Protein AF-A0A450VX77-F1 (afdb_monomer_lite)

Radius of gyration: 30.45 Å; chains: 1; bounding box: 76×49×73 Å

Secondary structure (DSSP, 8-state):
----------------------HHHHHHHHHHHHHHH---SS-HHHHHHHHHHHHTT--HHHHHHHHHHHH-----HHHHHHHHHHHHHTT---TTT-S--S-----PPPPP-S-PPTTPPPGGGS-HHHHTT---

Sequence (136 aa):
MILFALRFCLSNNYHSVALGYRPRQAHRLAIARRQDKARPRINGSVWREVQALLGQEWSPEQVSGRLKMEQGVRISHEWIYQSIHADKHSGGDPRRSLRCRKERGKRYGSHDRRGIIPERVSMDERPAIVNAKRRF

pLDDT: mean 78.7, std 16.2, range [33.75, 94.81]

Foldseek 3Di:
DDDDDDDDDPPDPPDDDDPDDDPVVVVVVVVVVVVVPDDPPDDVVLVVVLVVCVVVQAALVVSQVVCCVPPVDHDDSVVVVVVLVVCVVVVHDSQRNDPPNDDDDDDDDDPDPPDDDPPDDDPVNDDVCVVVVVDD

Organism: NCBI:txid2126337

InterPro domains:
  IPR051917 Transposase/Integrase Enzymes [PTHR10948] (21-135)

Structure (mmCIF, N/CA/C/O backbone):
data_AF-A0A450VX77-F1
#
_entry.id   AF-A0A450VX77-F1
#
loop_
_atom_site.group_PDB
_atom_site.id
_atom_site.type_symbol
_atom_site.label_atom_id
_atom_site.label_alt_id
_atom_site.label_comp_id
_atom_site.label_asym_id
_atom_site.label_entity_id
_atom_site.label_seq_id
_atom_site.pdbx_PDB_ins_code
_atom_site.Cartn_x
_atom_site.Cartn_y
_atom_site.Cartn_z
_atom_site.occupancy
_atom_site.B_iso_or_equiv
_atom_site.auth_seq_id
_atom_site.auth_comp_id
_atom_site.auth_asym_id
_atom_site.auth_atom_id
_atom_site.pdbx_PDB_model_num
ATOM 1 N N . MET A 1 1 ? -32.094 -6.090 19.868 1.00 36.03 1 MET A N 1
ATOM 2 C CA . MET A 1 1 ? -33.219 -5.915 18.925 1.00 36.03 1 MET A CA 1
ATOM 3 C C . MET A 1 1 ? -32.688 -6.056 17.507 1.00 36.03 1 MET A C 1
ATOM 5 O O . MET A 1 1 ? -32.166 -5.106 16.944 1.00 36.03 1 MET A O 1
ATOM 9 N N . ILE A 1 2 ? -32.704 -7.289 17.001 1.00 39.75 2 ILE A N 1
ATOM 10 C CA . ILE A 1 2 ? -32.170 -7.684 15.694 1.00 39.75 2 ILE A CA 1
ATOM 11 C C . ILE A 1 2 ? -33.368 -7.816 14.757 1.00 39.75 2 ILE A C 1
ATOM 13 O O . ILE A 1 2 ? -34.161 -8.731 14.929 1.00 39.75 2 ILE A O 1
ATOM 17 N N . LEU A 1 3 ? -33.500 -6.909 13.793 1.00 33.75 3 LEU A N 1
ATOM 18 C CA . LEU A 1 3 ? -34.432 -7.028 12.670 1.00 33.75 3 LEU A CA 1
ATOM 19 C C . LEU A 1 3 ? -33.736 -6.451 11.435 1.00 33.75 3 LEU A C 1
ATOM 21 O O . LEU A 1 3 ? -33.907 -5.295 11.067 1.00 33.75 3 LEU A O 1
ATOM 25 N N . PHE A 1 4 ? -32.883 -7.276 10.833 1.00 40.03 4 PHE A N 1
ATOM 26 C CA . PHE A 1 4 ? -32.358 -7.065 9.490 1.00 40.03 4 PHE A CA 1
ATOM 27 C C . PHE A 1 4 ? -32.992 -8.140 8.610 1.00 40.03 4 PHE A C 1
ATOM 29 O O . PHE A 1 4 ? -32.535 -9.280 8.583 1.00 40.03 4 PHE A O 1
ATOM 36 N N . ALA A 1 5 ? -34.091 -7.798 7.943 1.00 43.16 5 ALA A N 1
ATOM 37 C CA . ALA A 1 5 ? -34.696 -8.657 6.939 1.00 43.16 5 ALA A CA 1
ATOM 38 C C . ALA A 1 5 ? -35.357 -7.814 5.842 1.00 43.16 5 ALA A C 1
ATOM 40 O O . ALA A 1 5 ? -36.383 -7.177 6.047 1.00 43.16 5 ALA A O 1
ATOM 41 N N . LEU A 1 6 ? -34.734 -7.893 4.665 1.00 42.84 6 LEU A N 1
ATOM 42 C CA . LEU A 1 6 ? -35.397 -8.067 3.375 1.00 42.84 6 LEU A CA 1
ATOM 43 C C . LEU A 1 6 ? -36.340 -6.950 2.913 1.00 42.84 6 LEU A C 1
ATOM 45 O O . LEU A 1 6 ? -37.556 -7.030 3.061 1.00 42.84 6 LEU A O 1
ATOM 49 N N . ARG A 1 7 ? -35.787 -6.006 2.145 1.00 41.22 7 ARG A N 1
ATOM 50 C CA . ARG A 1 7 ? -36.515 -5.446 0.999 1.00 41.22 7 ARG A CA 1
ATOM 51 C C . ARG A 1 7 ? -35.558 -4.842 -0.026 1.00 41.22 7 ARG A C 1
ATOM 53 O O . ARG A 1 7 ? -35.308 -3.646 -0.039 1.00 41.22 7 ARG A O 1
ATOM 60 N N . PHE A 1 8 ? -35.050 -5.678 -0.928 1.00 36.56 8 PHE A N 1
ATOM 61 C CA . PHE A 1 8 ? -34.806 -5.199 -2.284 1.00 36.56 8 PHE A CA 1
ATOM 62 C C . PHE A 1 8 ? -35.604 -6.080 -3.234 1.00 36.56 8 PHE A C 1
ATOM 64 O O . PHE A 1 8 ? -35.367 -7.279 -3.365 1.00 36.56 8 PHE A O 1
ATOM 71 N N . CYS A 1 9 ? -36.652 -5.460 -3.762 1.00 37.47 9 CYS A N 1
ATOM 72 C CA . CYS A 1 9 ? -37.692 -6.051 -4.575 1.00 37.47 9 CYS A CA 1
ATOM 73 C C . CYS A 1 9 ? -37.079 -6.686 -5.829 1.00 37.47 9 CYS A C 1
ATOM 75 O O . CYS A 1 9 ? -36.437 -6.014 -6.636 1.00 37.47 9 CYS A O 1
ATOM 77 N N . LEU A 1 10 ? -37.288 -7.991 -5.977 1.00 38.62 10 LEU A N 1
ATOM 78 C CA . LEU A 1 10 ? -37.159 -8.705 -7.236 1.00 38.62 10 LEU A CA 1
ATOM 79 C C . LEU A 1 10 ? -38.226 -8.160 -8.196 1.00 38.62 10 LEU A C 1
ATOM 81 O O . LEU A 1 10 ? -39.379 -8.582 -8.144 1.00 38.62 10 LEU A O 1
ATOM 85 N N . SER A 1 11 ? -37.849 -7.255 -9.102 1.00 42.62 11 SER A N 1
ATOM 86 C CA . SER A 1 11 ? -38.591 -7.122 -10.357 1.00 42.62 11 SER A CA 1
ATOM 87 C C . SER A 1 11 ? -38.319 -8.374 -11.180 1.00 42.62 11 SER A C 1
ATOM 89 O O . SER A 1 11 ? -37.278 -8.515 -11.823 1.00 42.62 11 SER A O 1
ATOM 91 N N . ASN A 1 12 ? -39.265 -9.303 -11.083 1.00 44.50 12 ASN A N 1
ATOM 92 C CA . ASN A 1 12 ? -39.397 -10.492 -11.905 1.00 44.50 12 ASN A CA 1
ATOM 93 C C . ASN A 1 12 ? -39.292 -10.128 -13.393 1.00 44.50 12 ASN A C 1
ATOM 95 O O . ASN A 1 12 ? -40.238 -9.616 -13.983 1.00 44.50 12 ASN A O 1
ATOM 99 N N . ASN A 1 13 ? -38.145 -10.419 -14.003 1.00 46.94 13 ASN A N 1
ATOM 100 C CA . ASN A 1 13 ? -38.003 -10.483 -15.453 1.00 46.94 13 ASN A CA 1
ATOM 101 C C . ASN A 1 13 ? -38.051 -11.963 -15.854 1.00 46.94 13 ASN A C 1
ATOM 103 O O . ASN A 1 13 ? -37.025 -12.609 -16.056 1.00 46.94 13 ASN A O 1
ATOM 107 N N . TYR A 1 14 ? -39.261 -12.519 -15.887 1.00 45.50 14 TYR A N 1
ATOM 108 C CA . TYR A 1 14 ? -39.523 -13.806 -16.523 1.00 45.50 14 TYR A CA 1
ATOM 109 C C . TYR A 1 14 ? -39.816 -13.565 -18.005 1.00 45.50 14 TYR A C 1
ATOM 111 O O . TYR A 1 14 ? -40.975 -13.462 -18.393 1.00 45.50 14 TYR A O 1
ATOM 119 N N . HIS A 1 15 ? -38.775 -13.492 -18.839 1.00 45.53 15 HIS A N 1
ATOM 120 C CA . HIS A 1 15 ? -38.882 -13.962 -20.220 1.00 45.53 15 HIS A CA 1
ATOM 121 C C . HIS A 1 15 ? -37.521 -14.224 -20.877 1.00 45.53 15 HIS A C 1
ATOM 123 O O . HIS A 1 15 ? -36.551 -13.511 -20.649 1.00 45.53 15 HIS A O 1
ATOM 129 N N . SER A 1 16 ? -37.534 -15.249 -21.728 1.00 42.59 16 SER A N 1
ATOM 130 C CA . SER A 1 16 ? -36.507 -15.752 -22.645 1.00 42.59 16 SER A CA 1
ATOM 131 C C . SER A 1 16 ? -35.360 -16.601 -22.063 1.00 42.59 16 SER A C 1
ATOM 133 O O . SER A 1 16 ? -34.303 -16.099 -21.688 1.00 42.59 16 SER A O 1
ATOM 135 N N . VAL A 1 17 ? -35.602 -17.920 -22.040 1.00 48.06 17 VAL A N 1
ATOM 136 C CA . VAL A 1 17 ? -34.717 -18.995 -22.542 1.00 48.06 17 VAL A CA 1
ATOM 137 C C . VAL A 1 17 ? -33.202 -18.729 -22.566 1.00 48.06 17 VAL A C 1
ATOM 139 O O . VAL A 1 17 ? -32.712 -17.909 -23.331 1.00 48.06 17 VAL A O 1
ATOM 142 N N . ALA A 1 18 ? -32.478 -19.526 -21.772 1.00 54.41 18 ALA A N 1
ATOM 143 C CA . ALA A 1 18 ? -31.102 -20.008 -21.955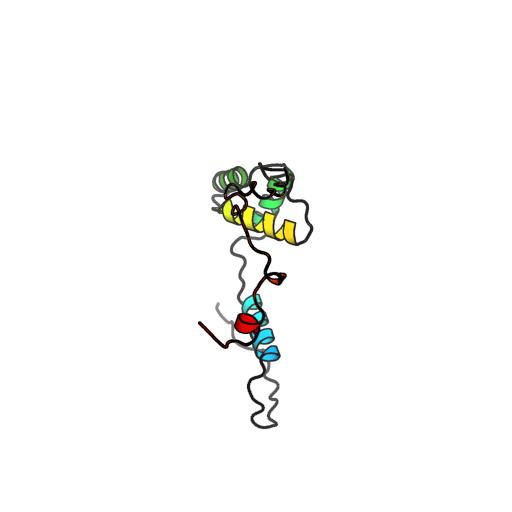 1.00 54.41 18 ALA A CA 1
ATOM 144 C C . ALA A 1 18 ? -30.230 -19.314 -23.027 1.00 54.41 18 ALA A C 1
ATOM 146 O O . ALA A 1 18 ? -29.815 -19.923 -24.009 1.00 54.41 18 ALA A O 1
ATOM 147 N N . LEU A 1 19 ? -29.861 -18.056 -22.799 1.00 60.34 19 LEU A N 1
ATOM 148 C CA . LEU A 1 19 ? -28.692 -17.461 -23.440 1.00 60.34 19 LEU A CA 1
ATOM 149 C C . LEU A 1 19 ? -27.510 -17.732 -22.507 1.00 60.34 19 LEU A C 1
ATOM 151 O O . LEU A 1 19 ? -27.549 -17.325 -21.348 1.00 60.34 19 LEU A O 1
ATOM 155 N N . GLY A 1 20 ? -26.516 -18.483 -22.985 1.00 74.75 20 GLY A N 1
ATOM 156 C CA . GLY A 1 20 ? -25.394 -19.009 -22.199 1.00 74.75 20 GLY A CA 1
ATOM 157 C C . GLY A 1 20 ? -24.623 -17.988 -21.346 1.00 74.75 20 GLY A C 1
ATOM 158 O O . GLY A 1 20 ? -24.888 -16.786 -21.348 1.00 74.75 20 GLY A O 1
ATOM 159 N N . TYR A 1 21 ? -23.641 -18.484 -20.586 1.00 84.50 21 TYR A N 1
ATOM 160 C CA . TYR A 1 21 ? -22.866 -17.701 -19.616 1.00 84.50 21 TYR A CA 1
ATOM 161 C C . TYR A 1 21 ? -22.435 -16.321 -20.148 1.00 84.50 21 TYR A C 1
ATOM 163 O O . TYR A 1 21 ? -21.723 -16.210 -21.145 1.00 84.50 21 TYR A O 1
ATOM 171 N N . ARG A 1 22 ? -22.848 -15.255 -19.445 1.00 85.62 22 ARG A N 1
ATOM 172 C CA . ARG A 1 22 ? -22.509 -13.859 -19.763 1.00 85.62 22 ARG A CA 1
ATOM 173 C C . ARG A 1 22 ? -21.397 -13.346 -18.839 1.00 85.62 22 ARG A C 1
ATOM 175 O O . ARG A 1 22 ? -21.704 -12.802 -17.771 1.00 85.62 22 ARG A O 1
ATOM 182 N N . PRO A 1 23 ? -20.112 -13.438 -19.237 1.00 90.00 23 PRO A N 1
ATOM 183 C CA . PRO A 1 23 ? -18.979 -13.130 -18.361 1.00 90.00 23 PRO A CA 1
ATOM 184 C C . PRO A 1 23 ? -18.999 -11.693 -17.837 1.00 90.00 23 PRO A C 1
ATOM 186 O O . PRO A 1 23 ? -18.755 -11.464 -16.657 1.00 90.00 23 PRO A O 1
ATOM 189 N N . ARG A 1 24 ? -19.361 -10.715 -18.678 1.00 90.94 24 ARG A N 1
ATOM 190 C CA . ARG A 1 24 ? -19.400 -9.295 -18.284 1.00 90.94 24 ARG A CA 1
ATOM 191 C C . ARG A 1 24 ? -20.421 -9.026 -17.175 1.00 90.94 24 ARG A C 1
ATOM 193 O O . ARG A 1 24 ? -20.124 -8.318 -16.216 1.00 90.94 24 ARG A O 1
ATOM 200 N N . GLN A 1 25 ? -21.614 -9.614 -17.282 1.00 90.75 25 GLN A N 1
ATOM 201 C CA . GLN A 1 25 ? -22.673 -9.458 -16.283 1.00 90.75 25 GLN A CA 1
ATOM 202 C C . GLN A 1 25 ? -22.310 -10.173 -14.981 1.00 90.75 25 GLN A C 1
ATOM 204 O O . GLN A 1 25 ? -22.437 -9.583 -13.907 1.00 90.75 25 GLN A O 1
ATOM 209 N N . ALA A 1 26 ? -21.812 -11.409 -15.078 1.00 89.44 26 ALA A N 1
ATOM 210 C CA . ALA A 1 26 ? -21.352 -12.175 -13.925 1.00 89.44 26 ALA A CA 1
ATOM 211 C C . ALA A 1 26 ? -20.227 -11.442 -13.177 1.00 89.44 26 ALA A C 1
ATOM 213 O O . ALA A 1 26 ? -20.286 -11.309 -11.954 1.00 89.44 26 ALA A O 1
ATOM 214 N N . HIS A 1 27 ? -19.255 -10.896 -13.911 1.00 93.94 27 HIS A N 1
ATOM 215 C CA . HIS A 1 27 ? -18.149 -10.124 -13.355 1.00 93.94 27 HIS A CA 1
ATOM 216 C C . HIS A 1 27 ? -18.626 -8.849 -12.650 1.00 93.94 27 HIS A C 1
ATOM 218 O O . HIS A 1 27 ? -18.259 -8.619 -11.499 1.00 93.94 27 HIS A O 1
ATOM 224 N N . ARG A 1 28 ? -19.508 -8.062 -13.282 1.00 94.38 28 ARG A N 1
ATOM 225 C CA . ARG A 1 28 ? -20.079 -6.850 -12.671 1.00 94.38 28 ARG A CA 1
ATOM 226 C C . ARG A 1 28 ? -20.806 -7.160 -11.359 1.00 94.38 28 ARG A C 1
ATOM 228 O O . ARG A 1 28 ? -20.578 -6.487 -10.359 1.00 94.38 28 ARG A O 1
ATOM 235 N N . LEU A 1 29 ? -21.640 -8.203 -11.344 1.00 91.62 29 LEU A N 1
ATOM 236 C CA . LEU A 1 29 ? -22.346 -8.639 -10.133 1.00 91.62 29 LEU A CA 1
ATOM 237 C C . LEU A 1 29 ? -21.379 -9.152 -9.055 1.00 91.62 29 LEU A C 1
ATO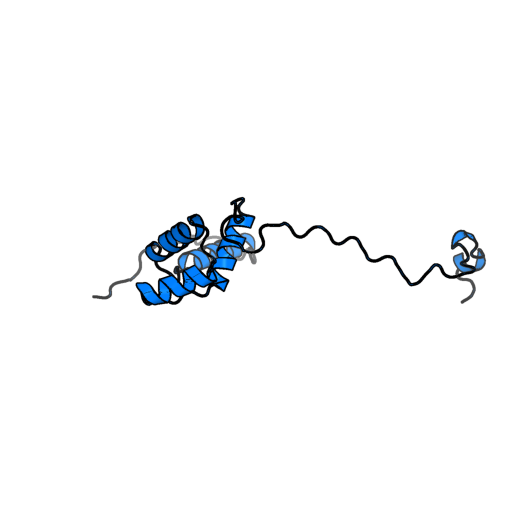M 239 O O . LEU A 1 29 ? -21.607 -8.932 -7.869 1.00 91.62 29 LEU A O 1
ATOM 243 N N . ALA A 1 30 ? -20.295 -9.829 -9.440 1.00 91.69 30 ALA A N 1
ATOM 244 C CA . ALA A 1 30 ? -19.267 -10.279 -8.505 1.00 91.69 30 ALA A CA 1
ATOM 245 C C . ALA A 1 30 ? -18.492 -9.106 -7.876 1.00 91.69 30 ALA A C 1
ATOM 247 O O . ALA A 1 30 ? -18.239 -9.135 -6.671 1.00 91.69 30 ALA A O 1
ATOM 248 N N . ILE A 1 31 ? -18.159 -8.069 -8.656 1.00 93.25 31 ILE A N 1
ATOM 249 C CA . ILE A 1 31 ? -17.536 -6.838 -8.142 1.00 93.25 31 ILE A CA 1
ATOM 250 C C . ILE A 1 31 ? -18.470 -6.135 -7.155 1.00 93.25 31 ILE A C 1
ATOM 252 O O . ILE A 1 31 ? -18.025 -5.811 -6.058 1.00 93.25 31 ILE A O 1
ATOM 256 N N . ALA A 1 32 ? -19.749 -5.959 -7.503 1.00 90.50 32 ALA A N 1
ATOM 257 C CA . ALA A 1 32 ? -20.726 -5.310 -6.624 1.00 90.50 32 ALA A CA 1
ATOM 258 C C . ALA A 1 32 ? -20.823 -6.028 -5.265 1.00 90.50 32 ALA A C 1
ATOM 260 O O . ALA A 1 32 ? -20.617 -5.420 -4.219 1.00 90.50 32 ALA A O 1
ATOM 261 N N . ARG A 1 33 ? -20.977 -7.361 -5.273 1.00 90.12 33 ARG A N 1
ATOM 262 C CA . ARG A 1 33 ? -20.983 -8.164 -4.034 1.00 90.12 33 ARG A CA 1
ATOM 263 C C . ARG A 1 33 ? -19.684 -8.038 -3.234 1.00 90.12 33 ARG A C 1
ATOM 265 O O . ARG A 1 33 ? -19.712 -8.084 -2.006 1.00 90.12 33 ARG A O 1
ATOM 272 N N . ARG A 1 34 ? -18.533 -7.927 -3.909 1.00 87.12 34 ARG A N 1
ATOM 273 C CA . ARG A 1 34 ? -17.232 -7.743 -3.249 1.00 87.12 34 ARG A CA 1
ATOM 274 C C . ARG A 1 34 ? -17.161 -6.390 -2.541 1.00 87.12 34 ARG A C 1
ATOM 276 O O . ARG A 1 34 ? -16.653 -6.350 -1.424 1.00 87.12 34 ARG A O 1
ATOM 283 N N . GLN A 1 35 ? -17.650 -5.328 -3.176 1.00 84.75 35 GLN A N 1
ATOM 284 C CA . GLN A 1 35 ? -17.681 -3.981 -2.604 1.00 84.75 35 GLN A CA 1
ATOM 285 C C . GLN A 1 35 ? -18.627 -3.914 -1.399 1.00 84.75 35 GLN A C 1
ATOM 287 O O . GLN A 1 35 ? -18.197 -3.478 -0.337 1.00 84.75 35 GLN A O 1
ATOM 292 N N . ASP A 1 36 ? -19.838 -4.467 -1.506 1.00 83.81 36 ASP A N 1
ATOM 293 C CA . ASP A 1 36 ? -20.808 -4.491 -0.397 1.00 83.81 36 ASP A CA 1
ATOM 294 C C . ASP A 1 36 ? -20.306 -5.281 0.821 1.00 83.81 36 ASP A C 1
ATOM 296 O O . ASP A 1 36 ? -20.599 -4.954 1.972 1.00 83.81 36 ASP A O 1
ATOM 300 N N . LYS A 1 37 ? -19.525 -6.344 0.587 1.00 83.81 37 LYS A N 1
ATOM 301 C CA . LYS A 1 37 ? -18.931 -7.152 1.661 1.00 83.81 37 LYS A CA 1
ATOM 302 C C . LYS A 1 37 ? -17.690 -6.499 2.279 1.00 83.81 37 LYS A C 1
ATOM 304 O O . LYS A 1 37 ? -17.279 -6.901 3.371 1.00 83.81 37 LYS A O 1
ATOM 309 N N . ALA A 1 38 ? -17.057 -5.546 1.596 1.00 76.31 38 ALA A N 1
ATOM 310 C CA . ALA A 1 38 ? -15.823 -4.938 2.064 1.00 76.31 38 ALA A CA 1
ATOM 311 C C . ALA A 1 38 ? -16.100 -4.092 3.312 1.00 76.31 38 ALA A C 1
ATOM 313 O O . ALA A 1 38 ? -16.616 -2.982 3.245 1.00 76.31 38 ALA A O 1
ATOM 314 N N . ARG A 1 39 ? -15.734 -4.625 4.478 1.00 76.00 39 ARG A N 1
ATOM 315 C CA . ARG A 1 39 ? -15.751 -3.877 5.733 1.00 76.00 39 ARG A CA 1
ATOM 316 C C . ARG A 1 39 ? -14.358 -3.305 5.977 1.00 76.00 39 ARG A C 1
ATOM 318 O O . ARG A 1 39 ? -13.402 -4.089 5.995 1.00 76.00 39 ARG A O 1
ATOM 325 N N . PRO A 1 40 ? -14.210 -1.983 6.167 1.00 71.62 40 PRO A N 1
ATOM 326 C CA . PRO A 1 40 ? -12.925 -1.420 6.541 1.00 71.62 40 PRO A CA 1
ATOM 327 C C . PRO A 1 40 ? -12.487 -2.039 7.872 1.00 71.62 40 PRO A C 1
ATOM 329 O O . PRO A 1 40 ? -13.226 -2.032 8.854 1.00 71.62 40 PRO A O 1
ATOM 332 N N . ARG A 1 41 ? -11.285 -2.626 7.888 1.00 73.50 41 ARG A N 1
ATOM 333 C CA . ARG A 1 41 ? -10.703 -3.253 9.088 1.00 73.50 41 ARG A CA 1
ATOM 334 C C . ARG A 1 41 ? -10.369 -2.240 10.182 1.00 73.50 41 ARG A C 1
ATOM 336 O O . ARG A 1 41 ? -10.223 -2.629 11.333 1.00 73.50 41 ARG A O 1
ATOM 343 N N . ILE A 1 42 ? -10.214 -0.973 9.809 1.00 78.31 42 ILE A N 1
ATOM 344 C CA . ILE A 1 42 ? -9.775 0.111 10.681 1.00 78.31 42 ILE A CA 1
ATOM 345 C C . ILE A 1 42 ? -10.815 1.221 10.623 1.00 78.31 42 ILE A C 1
ATOM 347 O O . ILE A 1 42 ? -11.369 1.511 9.561 1.00 78.31 42 ILE A O 1
ATOM 351 N N . ASN A 1 43 ? -11.081 1.833 11.774 1.00 85.06 43 ASN A N 1
ATOM 352 C CA . ASN A 1 43 ? -11.952 2.994 11.854 1.00 85.06 43 ASN A CA 1
ATOM 353 C C . ASN A 1 43 ? -11.361 4.149 11.023 1.00 85.06 43 ASN A C 1
ATOM 355 O O . ASN A 1 43 ? -10.161 4.423 11.082 1.00 85.06 43 ASN A O 1
ATOM 359 N N . GLY A 1 44 ? -12.208 4.849 10.269 1.00 86.00 44 GLY A N 1
ATOM 360 C CA . GLY A 1 44 ? -11.797 6.015 9.489 1.00 86.00 44 GLY A CA 1
ATOM 361 C C . GLY A 1 44 ? -11.189 7.138 10.339 1.00 86.00 44 GLY A C 1
ATOM 362 O O . GLY A 1 44 ? -10.389 7.911 9.819 1.00 86.00 44 GLY A O 1
ATOM 363 N N . SER A 1 45 ? -11.508 7.224 11.638 1.00 89.56 45 SER A N 1
ATOM 364 C CA . SER A 1 45 ? -10.847 8.165 12.558 1.00 89.56 45 SER A CA 1
ATOM 365 C C . SER A 1 45 ? -9.353 7.878 12.704 1.00 89.56 45 SER A C 1
ATOM 367 O O . SER A 1 45 ? -8.540 8.761 12.450 1.00 89.56 45 SER A O 1
ATOM 369 N N . VAL A 1 46 ? -9.001 6.629 13.017 1.00 90.62 46 VAL A N 1
ATOM 370 C CA . VAL A 1 46 ? -7.610 6.178 13.158 1.00 90.62 46 VAL A CA 1
ATOM 371 C C . VAL A 1 46 ? -6.861 6.367 11.842 1.00 90.62 46 VAL A C 1
ATOM 373 O O . VAL A 1 46 ? -5.704 6.772 11.823 1.00 90.62 46 VAL A O 1
ATOM 376 N N . TRP A 1 47 ? -7.531 6.131 10.712 1.00 90.12 47 TRP A N 1
ATOM 377 C CA . TRP A 1 47 ? -6.912 6.336 9.409 1.00 90.12 47 TRP A CA 1
ATOM 378 C C . TRP A 1 47 ? -6.581 7.803 9.113 1.00 90.12 47 TRP A C 1
ATOM 380 O O . TRP A 1 47 ? -5.510 8.089 8.581 1.00 90.12 47 TRP A O 1
ATOM 390 N N . ARG A 1 48 ? -7.452 8.748 9.494 1.00 91.00 48 ARG A N 1
ATOM 391 C CA . ARG A 1 48 ? -7.151 10.188 9.372 1.00 91.00 48 ARG A CA 1
ATOM 392 C C . ARG A 1 48 ? -5.915 10.579 10.173 1.00 91.00 48 ARG A C 1
ATOM 394 O O . ARG A 1 48 ? -5.127 11.400 9.719 1.00 91.00 48 ARG A O 1
ATOM 401 N N . GLU A 1 49 ? -5.728 9.970 11.332 1.00 91.94 49 GLU A N 1
ATOM 402 C CA . GLU A 1 49 ? -4.562 10.219 12.169 1.00 91.94 49 GLU A CA 1
ATOM 403 C C . GLU A 1 49 ? -3.281 9.606 11.603 1.00 91.94 49 GLU A C 1
ATOM 405 O O . GLU A 1 49 ? -2.254 10.280 11.574 1.00 91.94 49 GLU A O 1
ATOM 410 N N . VAL A 1 50 ? -3.351 8.388 11.050 1.00 91.69 50 VAL A N 1
ATOM 411 C CA . VAL A 1 50 ? -2.248 7.808 10.261 1.00 91.69 50 VAL A CA 1
ATOM 412 C C . VAL A 1 50 ? -1.815 8.793 9.173 1.00 91.69 50 VAL A C 1
ATOM 414 O O . VAL A 1 50 ? -0.630 9.090 9.060 1.00 91.69 50 VAL A O 1
ATOM 417 N N . GLN A 1 51 ? -2.761 9.348 8.408 1.00 90.00 51 GLN A N 1
ATOM 418 C CA . GLN A 1 51 ? -2.459 10.328 7.358 1.00 90.00 51 GLN A CA 1
ATOM 419 C C . GLN A 1 51 ? -1.837 11.619 7.919 1.00 90.00 51 GLN A C 1
ATOM 421 O O . GLN A 1 51 ? -0.869 12.126 7.354 1.00 90.00 51 GLN A O 1
ATOM 426 N N . ALA A 1 52 ? -2.329 12.123 9.055 1.00 91.19 52 ALA A N 1
ATOM 427 C CA . ALA A 1 52 ? -1.771 13.307 9.710 1.00 91.19 52 ALA A CA 1
ATOM 428 C C . ALA A 1 52 ? -0.324 13.092 10.189 1.00 91.19 52 ALA A C 1
ATOM 430 O O . ALA A 1 52 ? 0.514 13.981 10.033 1.00 91.19 52 ALA A O 1
ATOM 431 N N . LEU A 1 53 ? -0.013 11.912 10.736 1.00 91.12 53 LEU A N 1
ATOM 432 C CA . LEU A 1 53 ? 1.340 11.553 11.164 1.00 91.12 53 LEU A CA 1
ATOM 433 C C . LEU A 1 53 ? 2.279 11.353 9.966 1.00 91.12 53 LEU A C 1
ATOM 435 O O . LEU A 1 53 ? 3.410 11.833 9.985 1.00 91.12 53 LEU A O 1
ATOM 439 N N . LEU A 1 54 ? 1.808 10.718 8.888 1.00 89.62 54 LEU A N 1
ATOM 440 C CA . LEU A 1 54 ? 2.583 10.599 7.646 1.00 89.62 54 LEU A CA 1
ATOM 441 C C . LEU A 1 54 ? 2.885 11.974 7.024 1.00 89.62 54 LEU A C 1
ATOM 443 O O . LEU A 1 54 ? 3.978 12.177 6.495 1.00 89.62 54 LEU A O 1
ATOM 447 N N . GLY A 1 55 ? 1.953 12.928 7.126 1.00 87.62 55 GLY A N 1
ATOM 448 C CA . GLY A 1 55 ? 2.149 14.315 6.690 1.00 87.62 55 GLY A CA 1
ATOM 449 C C . GLY A 1 55 ? 3.205 15.080 7.498 1.00 87.62 55 GLY A C 1
ATOM 450 O O . GLY A 1 55 ? 3.844 15.981 6.963 1.00 87.62 55 GLY A O 1
ATOM 451 N N . GLN A 1 56 ? 3.434 14.678 8.750 1.00 89.19 56 GLN A N 1
ATOM 452 C CA . GLN A 1 56 ? 4.488 15.188 9.636 1.00 89.19 56 GLN A CA 1
ATOM 453 C C . GLN A 1 56 ? 5.833 14.448 9.461 1.00 89.19 56 GLN A C 1
ATOM 455 O O . GLN A 1 56 ? 6.703 14.544 10.319 1.00 89.19 56 GLN A O 1
ATOM 460 N N . GLU A 1 57 ? 6.000 13.687 8.376 1.00 86.62 57 GLU A N 1
ATOM 461 C CA . GLU A 1 57 ? 7.212 12.914 8.051 1.00 86.62 57 GLU A CA 1
ATOM 462 C C . GLU A 1 57 ? 7.553 11.767 9.023 1.00 86.62 57 GLU A C 1
ATOM 464 O O . GLU A 1 57 ? 8.691 11.296 9.059 1.00 86.62 57 GLU A O 1
ATOM 469 N N . TRP A 1 58 ? 6.575 11.247 9.771 1.00 89.62 58 TRP A N 1
ATOM 470 C CA . TRP A 1 58 ? 6.791 10.054 10.595 1.00 89.62 58 TRP A CA 1
ATOM 471 C C . TRP A 1 58 ? 6.958 8.800 9.722 1.00 89.62 58 TRP A C 1
ATOM 473 O O . TRP A 1 58 ? 6.204 8.588 8.766 1.00 89.62 58 TRP A O 1
ATOM 483 N N . SER A 1 59 ? 7.906 7.926 10.082 1.00 89.75 59 SER A N 1
ATOM 484 C CA . SER A 1 59 ? 8.058 6.607 9.449 1.00 89.75 59 SER A CA 1
ATOM 485 C C . SER A 1 59 ? 6.836 5.726 9.751 1.00 89.75 59 SER A C 1
ATOM 487 O O . SER A 1 59 ? 6.354 5.733 10.889 1.00 89.75 59 SER A O 1
ATOM 489 N N . PRO A 1 60 ? 6.363 4.891 8.805 1.00 92.31 60 PRO A N 1
ATOM 490 C CA . PRO A 1 60 ? 5.288 3.919 9.038 1.00 92.31 60 PRO A CA 1
ATOM 491 C C . PRO A 1 60 ? 5.466 3.042 10.290 1.00 92.31 60 PRO A C 1
ATOM 493 O O . PRO A 1 60 ? 4.491 2.716 10.968 1.00 92.31 60 PRO A O 1
ATOM 496 N N . GLU A 1 61 ? 6.706 2.693 10.638 1.00 93.31 61 GLU A N 1
ATOM 497 C CA . GLU A 1 61 ? 7.030 1.932 11.853 1.00 93.31 61 GLU A CA 1
ATOM 498 C C . GLU A 1 61 ? 6.766 2.753 13.123 1.00 93.31 61 GLU A C 1
ATOM 500 O O . GLU A 1 61 ? 6.200 2.242 14.091 1.00 93.31 61 GLU A O 1
ATOM 505 N N . GLN A 1 62 ? 7.115 4.043 13.102 1.00 93.06 62 GLN A N 1
ATOM 506 C CA . GLN A 1 62 ? 6.876 4.958 14.217 1.00 93.06 62 GLN A CA 1
ATOM 507 C C . GLN A 1 62 ? 5.382 5.239 14.380 1.00 93.06 62 GLN A C 1
ATOM 509 O O . GLN A 1 62 ? 4.890 5.241 15.505 1.00 93.06 62 GLN A O 1
ATOM 514 N N . VAL A 1 63 ? 4.647 5.407 13.275 1.00 93.38 63 VAL A N 1
ATOM 515 C CA . VAL A 1 63 ? 3.184 5.566 13.298 1.00 93.38 63 VAL A CA 1
ATOM 516 C C . VAL A 1 63 ? 2.516 4.345 13.932 1.00 93.38 63 VAL A C 1
ATOM 518 O O . VAL A 1 63 ? 1.701 4.488 14.841 1.00 93.38 63 VAL A O 1
ATOM 521 N N . SER A 1 64 ? 2.901 3.136 13.511 1.00 94.19 64 SER A N 1
ATOM 522 C CA . SER A 1 64 ? 2.397 1.887 14.097 1.00 94.19 64 SER A CA 1
ATOM 523 C C . SER A 1 64 ? 2.699 1.790 15.599 1.00 94.19 64 SER A C 1
ATOM 525 O O . SER A 1 64 ? 1.807 1.478 16.393 1.00 94.19 64 SER A O 1
ATOM 527 N N . GLY A 1 65 ? 3.933 2.106 16.005 1.00 94.81 65 GLY A N 1
ATOM 528 C CA . GLY A 1 65 ? 4.333 2.116 17.412 1.00 94.81 65 GLY A CA 1
ATOM 529 C C . GLY A 1 65 ? 3.551 3.132 18.244 1.00 94.81 65 GLY A C 1
ATOM 530 O O . GLY A 1 65 ? 3.063 2.800 19.323 1.00 94.81 65 GLY A O 1
ATOM 531 N N . ARG A 1 66 ? 3.379 4.347 17.723 1.00 94.50 66 ARG A N 1
ATOM 532 C CA . ARG A 1 66 ? 2.672 5.440 18.394 1.00 94.50 66 ARG A CA 1
ATOM 533 C C . ARG A 1 66 ? 1.200 5.118 18.627 1.00 94.50 66 ARG A C 1
ATOM 535 O O . ARG A 1 66 ? 0.742 5.201 19.761 1.00 94.50 66 ARG A O 1
ATOM 542 N N . LEU A 1 67 ? 0.497 4.640 17.601 1.00 93.25 67 LEU A N 1
ATOM 543 C CA . LEU A 1 67 ? -0.911 4.240 17.719 1.00 93.25 67 LEU A CA 1
ATOM 544 C C . LEU A 1 67 ? -1.112 3.098 18.720 1.00 93.25 67 LEU A C 1
ATOM 546 O O . LEU A 1 67 ? -2.109 3.063 19.444 1.00 93.25 67 LEU A O 1
ATOM 550 N N . LYS A 1 68 ? -0.140 2.185 18.812 1.00 93.69 68 LYS A N 1
ATOM 551 C CA . LYS A 1 68 ? -0.155 1.128 19.823 1.00 93.69 68 LYS A CA 1
ATOM 552 C C . LYS A 1 68 ? 0.003 1.688 21.240 1.00 93.69 68 LYS A C 1
ATOM 554 O O . LYS A 1 68 ? -0.645 1.171 22.143 1.00 93.69 68 LYS A O 1
ATOM 559 N N . MET A 1 69 ? 0.855 2.694 21.437 1.00 93.12 69 MET A N 1
ATOM 560 C CA . MET A 1 69 ? 1.119 3.291 22.753 1.00 93.12 69 MET A CA 1
ATOM 561 C C . MET A 1 69 ? -0.004 4.223 23.217 1.00 93.12 69 MET A C 1
ATOM 563 O O . MET A 1 69 ? -0.445 4.112 24.353 1.00 93.12 69 MET A O 1
ATOM 567 N N . GLU A 1 70 ? -0.477 5.115 22.348 1.00 92.31 70 GLU A N 1
ATOM 568 C CA . GLU A 1 70 ? -1.441 6.161 22.714 1.00 92.31 70 GLU A CA 1
ATOM 569 C C . GLU A 1 70 ? -2.892 5.653 22.705 1.00 92.31 70 GLU A C 1
ATOM 571 O O . GLU A 1 70 ? -3.704 6.094 23.511 1.00 92.31 70 GLU A O 1
ATOM 576 N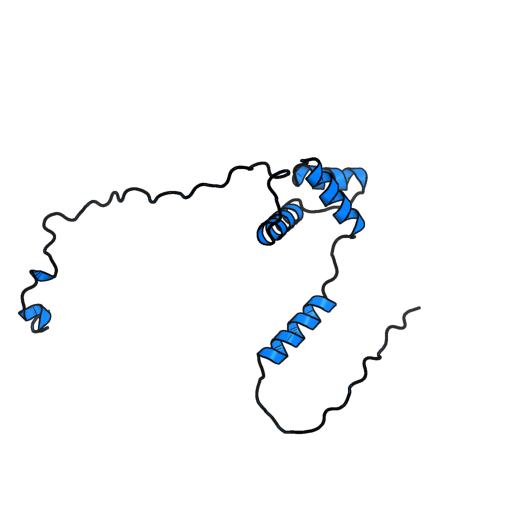 N . GLN A 1 71 ? -3.227 4.708 21.817 1.00 88.00 71 GLN A N 1
ATOM 577 C CA . GLN A 1 71 ? -4.618 4.287 21.583 1.00 88.00 71 GLN A CA 1
ATOM 578 C C . GLN A 1 71 ? -4.849 2.784 21.749 1.00 88.00 71 GLN A C 1
ATOM 580 O O . GLN A 1 71 ? -5.975 2.306 21.611 1.00 88.00 71 GLN A O 1
ATOM 585 N N . GLY A 1 72 ? -3.790 2.001 21.973 1.00 89.94 72 GLY A N 1
ATOM 586 C CA . GLY A 1 72 ? -3.874 0.540 22.010 1.00 89.94 72 GLY A CA 1
ATOM 587 C C . GLY A 1 72 ? -4.197 -0.107 20.656 1.00 89.94 72 GLY A C 1
ATOM 588 O O . GLY A 1 72 ? -4.384 -1.326 20.587 1.00 89.94 72 GLY A O 1
ATOM 589 N N . VAL A 1 73 ? -4.247 0.665 19.564 1.00 89.25 73 VAL A N 1
ATOM 590 C CA . VAL A 1 73 ? -4.610 0.157 18.239 1.00 89.25 73 VAL A CA 1
ATOM 591 C C . VAL A 1 73 ? -3.396 -0.490 17.586 1.00 89.25 73 VAL A C 1
ATOM 593 O O . VAL A 1 73 ? -2.337 0.114 17.435 1.00 89.25 73 VAL A O 1
ATOM 596 N N . ARG A 1 74 ? -3.551 -1.744 17.155 1.00 90.25 74 ARG A N 1
ATOM 597 C CA . ARG A 1 74 ? -2.489 -2.493 16.474 1.00 90.25 74 ARG A CA 1
ATOM 598 C C . ARG A 1 74 ? -2.688 -2.439 14.965 1.00 90.25 74 ARG A C 1
ATOM 600 O O . ARG A 1 74 ? -3.531 -3.148 14.423 1.00 90.25 74 ARG A O 1
ATOM 607 N N . ILE A 1 75 ? -1.873 -1.631 14.295 1.00 90.88 75 ILE A N 1
ATOM 608 C CA . ILE A 1 75 ? -1.788 -1.579 12.830 1.00 90.88 75 ILE A CA 1
ATOM 609 C C . ILE A 1 75 ? -0.420 -2.096 12.408 1.00 90.88 75 ILE A C 1
ATOM 611 O O . ILE A 1 75 ? 0.592 -1.674 12.961 1.00 90.88 75 ILE A O 1
ATOM 615 N N . SER A 1 76 ? -0.372 -2.993 11.423 1.00 91.81 76 SER A N 1
ATOM 616 C CA . SER A 1 76 ? 0.905 -3.392 10.831 1.00 91.81 76 SER A CA 1
ATOM 617 C C . SER A 1 76 ? 1.473 -2.240 10.005 1.00 91.81 76 SER A C 1
ATOM 619 O O . SER A 1 76 ? 0.778 -1.702 9.142 1.00 91.81 76 SER A O 1
ATOM 621 N N . HIS A 1 77 ? 2.739 -1.891 10.229 1.00 91.25 77 HIS A N 1
ATOM 622 C CA . HIS A 1 77 ? 3.453 -0.903 9.416 1.00 91.25 77 HIS A CA 1
ATOM 623 C C . HIS A 1 77 ? 3.464 -1.291 7.926 1.00 91.25 77 HIS A C 1
ATOM 625 O O . HIS A 1 77 ? 3.365 -0.415 7.073 1.00 91.25 77 HIS A O 1
ATOM 631 N N . GLU A 1 78 ? 3.459 -2.590 7.603 1.00 94.12 78 GLU A N 1
ATOM 632 C CA . GLU A 1 78 ? 3.321 -3.094 6.228 1.00 94.12 78 GLU A CA 1
ATOM 633 C C . GLU A 1 78 ? 2.011 -2.647 5.571 1.00 94.12 78 GLU A C 1
ATOM 635 O O . GLU A 1 78 ? 1.964 -2.314 4.391 1.00 94.12 78 GLU A O 1
ATOM 640 N N . TRP A 1 79 ? 0.930 -2.573 6.344 1.00 91.75 79 TRP A N 1
ATOM 641 C CA . TRP A 1 79 ? -0.360 -2.119 5.830 1.00 91.75 79 TRP A CA 1
ATOM 642 C C . TRP A 1 79 ? -0.345 -0.620 5.505 1.00 91.75 79 TRP A C 1
ATOM 644 O O . TRP A 1 79 ? -0.929 -0.180 4.515 1.00 91.75 79 TRP A O 1
ATOM 654 N N . ILE A 1 80 ? 0.390 0.157 6.305 1.00 91.81 80 ILE A N 1
ATOM 655 C CA . ILE A 1 80 ? 0.647 1.574 6.038 1.00 91.81 80 ILE A CA 1
ATOM 656 C C . ILE A 1 80 ? 1.492 1.712 4.760 1.00 91.81 80 ILE A C 1
ATOM 658 O O . ILE A 1 80 ? 1.130 2.499 3.886 1.00 91.81 80 ILE A O 1
ATOM 662 N N . TYR A 1 81 ? 2.540 0.895 4.583 1.00 91.31 81 TYR A N 1
ATOM 663 C CA . TYR A 1 81 ? 3.320 0.859 3.338 1.00 91.31 81 TYR A CA 1
ATOM 664 C C . TYR A 1 81 ? 2.456 0.545 2.112 1.00 91.31 81 TYR A C 1
ATOM 666 O O . TYR A 1 81 ? 2.540 1.255 1.108 1.00 91.31 81 TYR A O 1
ATOM 674 N N . GLN A 1 82 ? 1.588 -0.466 2.189 1.00 90.31 82 GLN A N 1
ATOM 675 C CA . GLN A 1 82 ? 0.676 -0.818 1.096 1.00 90.31 82 GLN A CA 1
ATOM 676 C C . GLN A 1 82 ? -0.227 0.350 0.701 1.00 90.31 82 GLN A C 1
ATOM 678 O O . GLN A 1 82 ? -0.418 0.595 -0.490 1.00 90.31 82 GLN A O 1
ATOM 683 N N . SER A 1 83 ? -0.736 1.109 1.674 1.00 89.12 83 SER A N 1
ATOM 684 C CA . SER A 1 83 ? -1.511 2.305 1.356 1.00 89.12 83 SER A CA 1
ATOM 685 C C . SER A 1 83 ? -0.676 3.390 0.688 1.00 89.12 83 SER A C 1
ATOM 687 O O . SER A 1 83 ? -1.164 4.014 -0.249 1.00 89.12 83 SER A O 1
ATOM 689 N N . ILE A 1 84 ? 0.546 3.641 1.158 1.00 88.31 84 ILE A N 1
ATOM 690 C CA . ILE A 1 84 ? 1.434 4.641 0.550 1.00 88.31 84 ILE A CA 1
ATOM 691 C C . ILE A 1 84 ? 1.732 4.252 -0.906 1.00 88.31 84 ILE A C 1
ATOM 693 O O . ILE A 1 84 ? 1.755 5.098 -1.797 1.00 88.31 84 ILE A O 1
ATOM 697 N N . HIS A 1 85 ? 1.918 2.958 -1.178 1.00 86.44 85 HIS A N 1
ATOM 698 C CA . HIS A 1 85 ? 2.094 2.454 -2.538 1.00 86.44 85 HIS A CA 1
ATOM 699 C C . HIS A 1 85 ? 0.828 2.585 -3.392 1.00 86.44 85 HIS A C 1
ATOM 701 O O . HIS A 1 85 ? 0.928 2.980 -4.551 1.00 86.44 85 HIS A O 1
ATOM 707 N N . ALA A 1 86 ? -0.354 2.298 -2.845 1.00 87.56 86 ALA A N 1
ATOM 708 C CA . ALA A 1 86 ? -1.618 2.483 -3.557 1.00 87.56 86 ALA A CA 1
ATOM 709 C C . ALA A 1 86 ? -1.873 3.962 -3.911 1.00 87.56 86 ALA A C 1
ATOM 711 O O . ALA A 1 86 ? -2.278 4.265 -5.035 1.00 87.56 86 ALA A O 1
ATOM 712 N N . ASP A 1 87 ? -1.566 4.876 -2.989 1.00 86.56 87 ASP A N 1
ATOM 713 C CA . ASP A 1 87 ? -1.642 6.322 -3.215 1.00 86.56 87 ASP A CA 1
ATOM 714 C C . ASP A 1 87 ? -0.642 6.775 -4.292 1.00 86.56 87 ASP A C 1
ATOM 716 O O . ASP A 1 87 ? -1.018 7.450 -5.252 1.00 86.56 87 ASP A O 1
ATOM 720 N N . LYS A 1 88 ? 0.599 6.265 -4.241 1.00 84.81 88 LYS A N 1
ATOM 721 C CA . LYS A 1 88 ? 1.604 6.466 -5.300 1.00 84.81 88 LYS A CA 1
ATOM 722 C C . LYS A 1 88 ? 1.086 6.072 -6.681 1.00 84.81 88 LYS A C 1
ATOM 724 O O . LYS A 1 88 ? 1.289 6.795 -7.651 1.00 84.81 88 LYS A O 1
ATOM 729 N N . HIS A 1 89 ? 0.459 4.901 -6.786 1.00 84.62 89 HIS A N 1
ATOM 730 C CA . HIS A 1 89 ? -0.095 4.412 -8.049 1.00 84.62 89 HIS A CA 1
ATOM 731 C C . HIS A 1 89 ? -1.270 5.258 -8.545 1.00 84.62 89 HIS A C 1
ATOM 733 O O . HIS A 1 89 ? -1.510 5.303 -9.748 1.00 84.62 89 HIS A O 1
ATOM 739 N N . SER A 1 90 ? -1.960 5.943 -7.633 1.00 86.88 90 SER A N 1
ATOM 740 C CA . SER A 1 90 ? -3.069 6.851 -7.934 1.00 86.88 90 SER A CA 1
ATOM 741 C C . SER A 1 90 ? -2.604 8.275 -8.276 1.00 86.88 90 SER A C 1
ATOM 743 O O . SER A 1 90 ? -3.433 9.117 -8.606 1.00 86.88 90 SER A O 1
ATOM 745 N N . GLY A 1 91 ? -1.292 8.543 -8.234 1.00 81.56 91 GLY A N 1
ATOM 746 C CA . GLY A 1 91 ? -0.698 9.844 -8.556 1.00 81.56 91 GLY A CA 1
ATOM 747 C C . GLY A 1 91 ? -0.411 10.746 -7.350 1.00 81.56 91 GLY A C 1
ATOM 748 O O . GLY A 1 91 ? -0.053 11.904 -7.552 1.00 81.56 91 GLY A O 1
ATOM 749 N N . GLY A 1 92 ? -0.547 10.243 -6.118 1.00 79.12 92 GLY A N 1
ATOM 750 C CA . GLY A 1 92 ? -0.145 10.961 -4.904 1.00 79.12 92 GLY A CA 1
ATOM 751 C C . GLY A 1 92 ? 1.378 11.094 -4.761 1.00 79.12 92 GLY A C 1
ATOM 752 O O . GLY A 1 92 ? 2.136 10.386 -5.431 1.00 79.12 92 GLY A O 1
ATOM 753 N N . ASP A 1 93 ? 1.838 11.995 -3.881 1.00 70.88 93 ASP A N 1
ATOM 754 C CA . ASP A 1 93 ? 3.262 12.164 -3.549 1.00 70.88 93 ASP A CA 1
ATOM 755 C C . ASP A 1 93 ? 3.627 11.400 -2.261 1.00 70.88 93 ASP A C 1
ATOM 757 O O . ASP A 1 93 ? 3.424 11.897 -1.152 1.00 70.88 93 ASP A O 1
ATOM 761 N N . PRO A 1 94 ? 4.235 10.207 -2.362 1.00 68.06 94 PRO A N 1
ATOM 762 C CA . PRO A 1 94 ? 4.535 9.366 -1.210 1.00 68.06 94 PRO A CA 1
ATOM 763 C C . PRO A 1 94 ? 5.890 9.719 -0.581 1.00 68.06 94 PRO A C 1
ATOM 765 O O . PRO A 1 94 ? 6.333 9.057 0.360 1.00 68.06 94 PRO A O 1
ATOM 768 N N . ARG A 1 95 ? 6.620 10.702 -1.133 1.00 60.62 95 ARG A N 1
ATOM 769 C CA . ARG A 1 95 ? 8.059 10.869 -0.878 1.00 60.62 95 ARG A CA 1
ATOM 770 C C . ARG A 1 95 ? 8.390 11.472 0.490 1.00 60.62 95 ARG A C 1
ATOM 772 O O . ARG A 1 95 ? 9.561 11.457 0.861 1.00 60.62 95 ARG A O 1
ATOM 779 N N . ARG A 1 96 ? 7.410 11.963 1.256 1.00 66.31 96 ARG A N 1
ATOM 780 C CA . ARG A 1 96 ? 7.670 12.633 2.546 1.00 66.31 96 ARG A CA 1
ATOM 781 C C . ARG A 1 96 ? 7.941 11.658 3.696 1.00 66.31 96 ARG A C 1
ATOM 783 O O . ARG A 1 96 ? 8.922 11.832 4.413 1.00 66.31 96 ARG A O 1
ATOM 790 N N . SER A 1 97 ? 7.158 10.587 3.818 1.00 67.50 97 SER A N 1
ATOM 791 C CA . SER A 1 97 ? 7.228 9.646 4.952 1.00 67.50 97 SER A CA 1
ATOM 792 C C . SER A 1 97 ? 8.141 8.430 4.732 1.00 67.50 97 SER A C 1
ATOM 794 O O . SER A 1 97 ? 8.447 7.698 5.673 1.00 67.50 97 SER A O 1
ATOM 796 N N . LEU A 1 98 ? 8.600 8.181 3.499 1.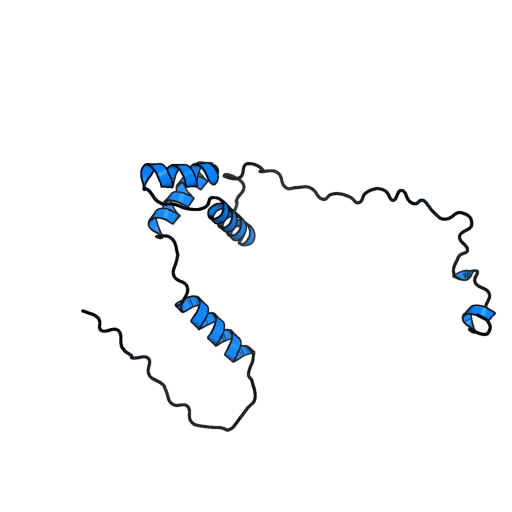00 76.06 98 LEU A N 1
ATOM 797 C CA . LEU A 1 98 ? 9.454 7.031 3.186 1.00 76.06 98 LEU A CA 1
ATOM 798 C C . LEU A 1 98 ? 10.941 7.329 3.425 1.00 76.06 98 LEU A C 1
ATOM 800 O O . LEU A 1 98 ? 11.484 8.311 2.920 1.00 76.06 98 LEU A O 1
ATOM 804 N N . ARG A 1 99 ? 11.637 6.403 4.103 1.00 73.56 99 ARG A N 1
ATOM 805 C CA . ARG A 1 99 ? 13.093 6.467 4.348 1.00 73.56 99 ARG A CA 1
ATOM 806 C C . ARG A 1 99 ? 13.907 6.547 3.051 1.00 73.56 99 ARG A C 1
ATOM 808 O O . ARG A 1 99 ? 14.887 7.282 2.965 1.00 73.56 99 ARG A O 1
ATOM 815 N N . CYS A 1 100 ? 13.505 5.798 2.025 1.00 72.88 100 CYS A N 1
ATOM 816 C CA . CYS A 1 100 ? 14.160 5.799 0.718 1.00 72.88 100 CYS A CA 1
ATOM 817 C C . CYS A 1 100 ? 13.402 6.709 -0.255 1.00 72.88 100 CYS A C 1
ATOM 819 O O . CYS A 1 100 ? 12.536 6.254 -0.998 1.00 72.88 100 CYS A O 1
ATOM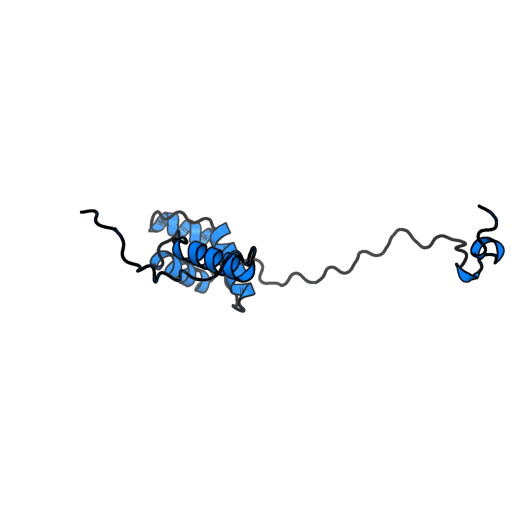 821 N N . ARG A 1 101 ? 13.756 7.999 -0.254 1.00 72.12 101 ARG A N 1
ATOM 822 C CA . ARG A 1 101 ? 13.134 9.027 -1.110 1.00 72.12 101 ARG A CA 1
ATOM 823 C C . ARG A 1 101 ? 13.600 8.980 -2.571 1.00 72.12 101 ARG A C 1
ATOM 825 O O . ARG A 1 101 ? 12.908 9.471 -3.459 1.00 72.12 101 ARG A O 1
ATOM 832 N N . LYS A 1 102 ? 14.775 8.393 -2.828 1.00 74.94 102 LYS A N 1
ATOM 833 C CA . LYS A 1 102 ? 15.364 8.308 -4.170 1.00 74.94 102 LYS A CA 1
ATOM 834 C C . LYS A 1 102 ? 14.701 7.213 -4.993 1.00 74.94 102 LYS A C 1
ATOM 836 O O . LYS A 1 102 ? 14.549 6.078 -4.539 1.00 74.94 102 LYS A O 1
ATOM 841 N N . GLU A 1 103 ? 14.370 7.544 -6.234 1.00 72.50 103 GLU A N 1
ATOM 842 C CA . GLU A 1 103 ? 13.989 6.537 -7.212 1.00 72.50 103 GLU A CA 1
ATOM 843 C C . GLU A 1 103 ? 15.166 5.600 -7.454 1.00 72.50 103 GLU A C 1
ATOM 845 O O . GLU A 1 103 ? 16.307 6.029 -7.640 1.00 72.50 103 GLU A O 1
ATOM 850 N N . ARG A 1 104 ? 14.895 4.293 -7.422 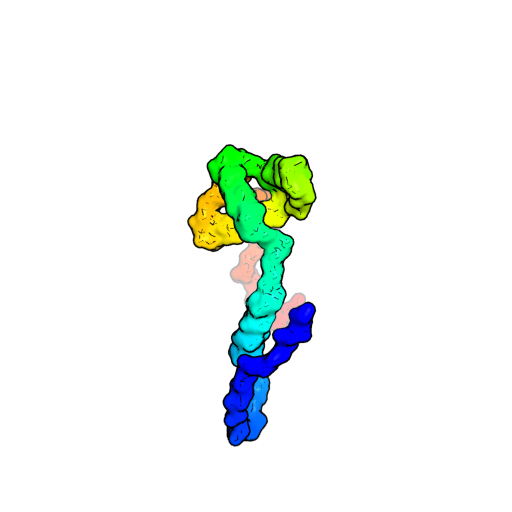1.00 74.50 104 ARG A N 1
ATOM 851 C CA . ARG A 1 104 ? 15.897 3.319 -7.834 1.00 74.50 104 ARG A CA 1
ATOM 852 C C . ARG A 1 104 ? 16.088 3.479 -9.337 1.00 74.50 104 ARG A C 1
ATOM 854 O O . ARG A 1 104 ? 15.186 3.161 -10.106 1.00 74.50 104 ARG A O 1
ATOM 861 N N . GLY A 1 105 ? 17.255 3.989 -9.724 1.00 77.75 105 GLY A N 1
ATOM 862 C CA . GLY A 1 105 ? 17.644 4.101 -11.124 1.00 77.75 105 GLY A CA 1
ATOM 863 C C . GLY A 1 105 ? 17.605 2.741 -11.818 1.00 77.75 105 GLY A C 1
ATOM 864 O O . GLY A 1 105 ? 17.762 1.691 -11.179 1.00 77.75 105 GLY A O 1
ATOM 865 N N . LYS A 1 106 ? 17.396 2.756 -13.139 1.00 80.81 106 LYS A N 1
ATOM 866 C CA . LYS A 1 106 ? 17.532 1.543 -13.949 1.00 80.81 106 LYS A CA 1
ATOM 867 C C . LYS A 1 106 ? 18.923 0.955 -13.723 1.00 80.81 106 LYS A C 1
ATOM 869 O O . LYS A 1 106 ? 19.924 1.661 -13.810 1.00 80.81 106 LYS A O 1
ATOM 874 N N . ARG A 1 107 ? 18.984 -0.351 -13.461 1.00 79.81 107 ARG A N 1
ATOM 875 C CA . ARG A 1 107 ? 20.239 -1.088 -13.599 1.00 79.81 107 ARG A CA 1
ATOM 876 C C . ARG A 1 107 ? 20.437 -1.324 -15.087 1.00 79.81 107 ARG A C 1
ATOM 878 O O . ARG A 1 107 ? 19.615 -1.998 -15.706 1.00 79.81 107 ARG A O 1
ATOM 885 N N . TYR A 1 108 ? 21.484 -0.741 -15.653 1.00 80.94 108 TYR A N 1
ATOM 886 C CA . TYR A 1 108 ? 21.949 -1.151 -16.971 1.00 80.94 108 TYR A CA 1
ATOM 887 C C . TYR A 1 108 ? 22.393 -2.617 -16.895 1.00 80.94 108 TYR A C 1
ATOM 889 O O . TYR A 1 108 ? 22.812 -3.086 -15.832 1.00 80.94 108 TYR A O 1
ATOM 897 N N . GLY A 1 109 ? 22.219 -3.358 -17.992 1.00 77.31 109 GLY A N 1
ATOM 898 C CA . GLY A 1 109 ? 22.652 -4.751 -18.064 1.00 77.31 109 GLY A CA 1
ATOM 899 C C . GLY A 1 109 ? 24.127 -4.881 -17.678 1.00 77.31 109 GLY A C 1
ATOM 900 O O . GLY A 1 109 ? 24.922 -3.975 -17.920 1.00 77.31 109 GLY A O 1
ATOM 901 N N . SER A 1 110 ? 24.494 -5.999 -17.051 1.00 75.38 110 SER A N 1
ATOM 902 C CA . SER A 1 110 ? 25.909 -6.345 -16.886 1.00 75.38 110 SER A CA 1
ATOM 903 C C . SER A 1 110 ? 26.526 -6.530 -18.268 1.00 75.38 110 SER A C 1
ATOM 905 O O . SER A 1 110 ? 25.887 -7.137 -19.126 1.00 75.38 110 SER A O 1
ATOM 907 N N . HIS A 1 111 ? 27.769 -6.080 -18.468 1.00 75.00 111 HIS A N 1
ATOM 908 C CA . HIS A 1 111 ? 28.526 -6.473 -19.655 1.00 75.00 111 HIS A CA 1
ATOM 909 C C . HIS A 1 111 ? 28.539 -8.000 -19.768 1.00 75.00 111 HIS A C 1
ATOM 911 O O . HIS A 1 111 ? 28.769 -8.698 -18.769 1.00 75.00 111 HIS A O 1
ATOM 917 N N . ASP A 1 112 ? 28.243 -8.497 -20.969 1.00 77.19 112 ASP A N 1
ATOM 918 C CA . ASP A 1 112 ? 28.318 -9.919 -21.269 1.00 77.19 112 ASP A CA 1
ATOM 919 C C . ASP A 1 112 ? 29.781 -10.364 -21.173 1.00 77.19 112 ASP A C 1
ATOM 921 O O . ASP A 1 112 ? 30.647 -9.870 -21.891 1.00 77.19 112 ASP A O 1
ATOM 925 N N . ARG A 1 113 ? 30.064 -11.275 -20.239 1.00 82.12 113 ARG A N 1
ATOM 926 C CA . ARG A 1 113 ? 31.414 -11.810 -20.003 1.00 82.12 113 ARG A CA 1
ATOM 927 C C . ARG A 1 113 ? 31.714 -13.041 -20.852 1.00 82.12 113 ARG A C 1
ATOM 929 O O . ARG A 1 113 ? 32.808 -13.584 -20.748 1.00 82.12 113 ARG A O 1
ATOM 936 N N . ARG A 1 114 ? 30.740 -13.527 -21.625 1.00 83.81 114 ARG A N 1
ATOM 937 C CA . ARG A 1 114 ? 30.863 -14.773 -22.392 1.00 83.81 114 ARG A CA 1
ATOM 938 C C . ARG A 1 114 ? 31.757 -14.617 -23.625 1.00 83.81 114 ARG A C 1
ATOM 940 O O . ARG A 1 114 ? 32.272 -15.617 -24.107 1.00 83.81 114 ARG A O 1
ATOM 947 N N . GLY A 1 115 ? 31.979 -13.381 -24.081 1.00 83.44 115 GLY A N 1
ATOM 948 C CA . GLY A 1 115 ? 32.757 -13.092 -25.284 1.00 83.44 115 GLY A CA 1
ATOM 949 C C . GLY A 1 115 ? 32.043 -13.526 -26.569 1.00 83.44 115 GLY A C 1
ATOM 950 O O . GLY A 1 115 ? 30.962 -14.112 -26.543 1.00 83.44 115 GLY A O 1
ATOM 951 N N . ILE A 1 116 ? 32.647 -13.208 -27.713 1.00 83.62 116 ILE A N 1
ATOM 952 C CA . ILE A 1 116 ? 32.193 -13.671 -29.031 1.00 83.62 116 ILE A CA 1
ATOM 953 C C . ILE A 1 116 ? 32.933 -14.976 -29.343 1.00 83.62 116 ILE A C 1
ATOM 955 O O . ILE A 1 116 ? 34.141 -15.050 -29.132 1.00 83.62 116 ILE A O 1
ATOM 959 N N . ILE A 1 117 ? 32.227 -15.994 -29.848 1.00 83.50 117 ILE A N 1
ATOM 960 C CA . ILE A 1 117 ? 32.846 -17.258 -30.279 1.00 83.50 117 ILE A CA 1
ATOM 961 C C . ILE A 1 117 ? 33.835 -16.953 -31.423 1.00 83.50 117 ILE A C 1
ATOM 963 O O . ILE A 1 117 ? 33.404 -16.391 -32.438 1.00 83.50 117 ILE A O 1
ATOM 967 N N . PRO A 1 118 ? 35.134 -17.278 -31.276 1.00 83.25 118 PRO A N 1
ATOM 968 C CA . PRO A 1 118 ? 36.105 -17.109 -32.352 1.00 83.25 118 PRO A CA 1
ATOM 969 C C . PRO A 1 118 ? 35.729 -18.007 -33.537 1.00 83.25 118 PRO A C 1
ATOM 971 O O . PRO A 1 118 ? 35.177 -19.084 -33.343 1.00 83.25 118 PRO A O 1
ATOM 974 N N . GLU A 1 119 ? 35.988 -17.536 -34.760 1.00 84.38 119 GLU A N 1
ATOM 975 C CA . GLU A 1 119 ? 35.655 -18.251 -36.010 1.00 84.38 119 GLU A CA 1
ATOM 976 C C . GLU A 1 119 ? 34.152 -18.517 -36.210 1.00 84.38 119 GLU A C 1
ATOM 978 O O . GLU A 1 119 ? 33.742 -19.490 -36.845 1.00 84.38 119 GLU A O 1
ATOM 983 N N . ARG A 1 120 ? 33.288 -17.630 -35.697 1.00 85.69 120 ARG A N 1
ATOM 984 C CA . ARG A 1 120 ? 31.859 -17.684 -36.027 1.00 85.69 120 ARG A CA 1
ATOM 985 C C . ARG A 1 120 ? 31.652 -17.503 -37.536 1.00 85.69 120 ARG A C 1
ATOM 987 O O . ARG A 1 120 ? 31.937 -16.447 -38.090 1.00 85.69 120 ARG A O 1
ATOM 994 N N . VAL A 1 121 ? 31.098 -18.525 -38.173 1.00 82.38 121 VAL A N 1
ATOM 995 C CA . VAL A 1 121 ? 30.676 -18.491 -39.578 1.00 82.38 121 VAL A CA 1
ATOM 996 C C . VAL A 1 121 ? 29.323 -17.783 -39.662 1.00 82.38 121 VAL A C 1
ATOM 998 O O . VAL A 1 121 ? 28.432 -18.053 -38.842 1.00 82.38 121 VAL A O 1
ATOM 1001 N N . SER A 1 122 ? 29.158 -16.848 -40.605 1.00 83.62 122 SER A N 1
ATOM 1002 C CA . SER A 1 122 ? 27.853 -16.201 -40.800 1.00 83.62 122 SER A CA 1
ATOM 1003 C C . SER A 1 122 ? 26.836 -17.233 -41.282 1.00 83.62 122 SER A C 1
ATOM 1005 O O . SER A 1 122 ? 27.168 -18.159 -42.020 1.00 83.62 122 SER A O 1
ATOM 1007 N N . MET A 1 123 ? 25.561 -17.062 -40.925 1.00 78.19 123 MET A N 1
ATOM 1008 C CA . MET A 1 123 ? 24.505 -17.915 -41.482 1.00 78.19 123 MET A CA 1
ATOM 1009 C C . MET A 1 123 ? 24.447 -17.836 -43.015 1.00 78.19 123 MET A C 1
ATOM 1011 O O . MET A 1 123 ? 24.041 -18.805 -43.654 1.00 78.19 123 MET A O 1
ATOM 1015 N N . ASP A 1 124 ? 24.895 -16.718 -43.589 1.00 85.88 124 ASP A N 1
ATOM 1016 C CA . ASP A 1 124 ? 24.936 -16.483 -45.035 1.00 85.88 124 ASP A CA 1
ATOM 1017 C C . ASP A 1 124 ? 26.005 -17.322 -45.749 1.00 85.88 124 ASP A C 1
ATOM 1019 O O . ASP A 1 124 ? 25.857 -17.652 -46.922 1.00 85.88 124 ASP A O 1
ATOM 1023 N N . GLU A 1 125 ? 27.057 -17.731 -45.038 1.00 86.00 125 GLU A N 1
ATOM 1024 C CA . GLU A 1 125 ? 28.137 -18.574 -45.568 1.00 86.00 125 GLU A CA 1
ATOM 1025 C C . GLU A 1 125 ? 27.767 -20.067 -45.539 1.00 86.00 125 GLU A C 1
ATOM 1027 O O . GLU A 1 125 ? 28.547 -20.937 -45.940 1.00 86.00 125 GLU A O 1
ATOM 1032 N N . ARG A 1 126 ? 26.557 -20.400 -45.072 1.00 84.25 126 ARG A N 1
ATOM 1033 C CA . ARG A 1 126 ? 26.074 -21.777 -45.019 1.00 84.25 126 ARG A CA 1
ATOM 1034 C C . ARG A 1 126 ? 25.931 -22.342 -46.440 1.00 84.25 126 ARG A C 1
ATOM 1036 O O . ARG A 1 126 ? 25.230 -21.764 -47.271 1.00 84.25 126 ARG A O 1
ATOM 1043 N N . PRO A 1 127 ? 26.485 -23.531 -46.726 1.00 85.31 127 PRO A N 1
ATOM 1044 C CA . PRO A 1 127 ? 26.397 -24.109 -48.058 1.00 85.31 127 PRO A CA 1
ATOM 1045 C C . PRO A 1 127 ? 24.946 -24.437 -48.445 1.00 85.31 127 PRO A C 1
ATOM 1047 O O . PRO A 1 127 ? 24.184 -25.004 -47.654 1.00 85.31 127 PRO A O 1
ATOM 1050 N N . ALA A 1 128 ? 24.578 -24.138 -49.696 1.00 83.69 128 ALA A N 1
ATOM 1051 C CA . ALA A 1 128 ? 23.205 -24.218 -50.211 1.00 83.69 128 ALA A CA 1
ATOM 1052 C C . ALA A 1 128 ? 22.531 -25.589 -50.009 1.00 83.69 128 ALA A C 1
ATOM 1054 O O . ALA A 1 128 ? 21.327 -25.670 -49.769 1.00 83.69 128 ALA A O 1
ATOM 1055 N N . ILE A 1 129 ? 23.308 -26.675 -50.024 1.00 81.38 129 ILE A N 1
ATOM 1056 C CA . ILE A 1 129 ? 22.834 -28.042 -49.752 1.00 81.38 129 ILE A CA 1
ATOM 1057 C C . ILE A 1 129 ? 22.158 -28.192 -48.377 1.00 81.38 129 ILE A C 1
ATOM 1059 O O . ILE A 1 129 ? 21.243 -29.002 -48.221 1.00 81.38 129 ILE A O 1
ATOM 1063 N N . VAL A 1 130 ? 22.586 -27.409 -47.382 1.00 79.75 130 VAL A N 1
ATOM 1064 C CA . VAL A 1 130 ? 22.033 -27.458 -46.025 1.00 79.75 130 VAL A CA 1
ATOM 1065 C C . VAL A 1 130 ? 20.737 -26.646 -45.943 1.00 79.75 130 VAL A C 1
ATOM 1067 O O . VAL A 1 130 ? 19.796 -27.063 -45.271 1.00 79.75 130 VAL A O 1
ATOM 1070 N N . ASN A 1 131 ? 20.627 -25.550 -46.704 1.00 79.25 131 ASN A N 1
ATOM 1071 C CA . ASN A 1 131 ? 19.347 -24.860 -46.907 1.00 79.25 131 ASN A CA 1
ATOM 1072 C C . ASN A 1 131 ? 18.341 -25.764 -47.635 1.00 79.25 131 ASN A C 1
ATOM 1074 O O . ASN A 1 131 ? 17.164 -25.788 -47.283 1.00 79.25 131 ASN A O 1
ATOM 1078 N N . ALA A 1 132 ? 18.824 -26.585 -48.572 1.00 83.88 132 ALA A N 1
ATOM 1079 C CA . ALA A 1 132 ? 18.033 -27.595 -49.267 1.00 83.88 132 ALA A CA 1
ATOM 1080 C C . ALA A 1 132 ? 17.706 -28.844 -48.417 1.00 83.88 132 ALA A C 1
ATOM 1082 O O . ALA A 1 132 ? 17.035 -29.742 -48.921 1.00 83.88 132 ALA A O 1
ATOM 1083 N N . LYS A 1 133 ? 18.166 -28.929 -47.154 1.00 78.88 133 LYS A N 1
ATOM 1084 C CA . LYS A 1 133 ? 17.951 -30.072 -46.236 1.00 78.88 133 LYS A CA 1
ATOM 1085 C C . LYS A 1 133 ? 18.339 -31.437 -46.829 1.00 78.88 133 LYS A C 1
ATOM 1087 O O . LYS A 1 133 ? 17.724 -32.453 -46.525 1.00 78.88 133 LYS A O 1
ATOM 1092 N N . ARG A 1 134 ? 19.357 -31.468 -47.695 1.00 78.38 134 ARG A N 1
ATOM 1093 C CA . ARG A 1 134 ? 19.788 -32.682 -48.418 1.00 78.38 134 ARG A CA 1
ATOM 1094 C C . ARG A 1 134 ? 20.867 -33.502 -47.698 1.00 78.38 134 ARG A C 1
ATOM 1096 O O . ARG A 1 134 ? 21.311 -34.512 -48.229 1.00 78.38 134 ARG A O 1
ATOM 1103 N N . ARG A 1 135 ? 21.283 -33.076 -46.504 1.00 68.81 135 ARG A N 1
ATOM 1104 C CA . ARG A 1 135 ? 22.131 -33.820 -45.560 1.00 68.81 135 ARG A CA 1
ATOM 1105 C C . ARG A 1 135 ? 21.879 -33.308 -44.139 1.00 68.81 135 ARG A C 1
ATOM 1107 O O . ARG A 1 135 ? 21.541 -32.130 -43.991 1.00 68.81 135 ARG A O 1
ATOM 1114 N N . PHE A 1 136 ? 22.015 -34.195 -43.156 1.00 59.28 136 PHE A N 1
ATOM 1115 C CA . PHE A 1 136 ? 21.992 -33.870 -41.727 1.00 59.28 136 PHE A CA 1
ATOM 1116 C C . PHE A 1 136 ? 23.379 -33.436 -41.259 1.00 59.28 136 PHE A C 1
ATOM 1118 O O . PHE A 1 136 ? 24.365 -34.008 -41.777 1.00 59.28 136 PHE A O 1
#